Protein AF-A0A3B8PLR7-F1 (afdb_monomer_lite)

Foldseek 3Di:
DDDDDCVVVVVVVQVVLLVVQPPDPDCCNPPSVNSCVVVVD

pLDDT: mean 90.94, std 6.54, range [61.38, 96.81]

Secondary structure (DSSP, 8-state):
------HHHHHHHHHHHHHHTTT--GGGGT-HHHHHHHH--

Structure (mmCIF, N/CA/C/O backbone):
data_AF-A0A3B8PLR7-F1
#
_entry.id   AF-A0A3B8PLR7-F1
#
loop_
_atom_site.group_PDB
_atom_site.id
_atom_site.type_symbol
_atom_site.label_atom_id
_atom_site.label_alt_id
_atom_site.label_comp_id
_atom_site.label_asym_id
_atom_site.label_entity_id
_atom_site.label_seq_id
_atom_site.pdbx_PDB_ins_code
_atom_site.Cartn_x
_atom_site.Cartn_y
_atom_site.Cartn_z
_atom_site.occupancy
_atom_site.B_iso_or_equiv
_atom_site.auth_seq_id
_atom_site.auth_comp_id
_atom_site.auth_asym_id
_atom_site.auth_atom_id
_atom_site.pdbx_PDB_model_num
ATOM 1 N N . MET A 1 1 ? 23.252 -18.140 -15.343 1.00 71.75 1 MET A N 1
ATOM 2 C CA . MET A 1 1 ? 21.889 -17.601 -15.107 1.00 71.75 1 MET A CA 1
ATOM 3 C C . MET A 1 1 ? 22.005 -16.170 -14.564 1.00 71.75 1 MET A C 1
ATOM 5 O O . MET A 1 1 ? 22.756 -15.990 -13.611 1.00 71.75 1 MET A O 1
ATOM 9 N N . PRO A 1 2 ? 21.364 -15.143 -15.154 1.00 85.19 2 PRO A N 1
ATOM 10 C CA . PRO A 1 2 ? 21.552 -13.748 -14.732 1.00 85.19 2 PRO A CA 1
ATOM 11 C C . PRO A 1 2 ? 20.794 -13.402 -13.435 1.00 85.19 2 PRO A C 1
ATOM 13 O O . PRO A 1 2 ? 19.672 -13.855 -13.206 1.00 85.19 2 PRO A O 1
ATOM 16 N N . ARG A 1 3 ? 21.381 -12.553 -12.578 1.00 91.25 3 ARG A N 1
ATOM 17 C CA . ARG A 1 3 ? 20.761 -12.083 -11.323 1.00 91.25 3 ARG A CA 1
ATOM 18 C C . ARG A 1 3 ? 19.722 -10.991 -11.604 1.00 91.25 3 ARG A C 1
ATOM 20 O O . ARG A 1 3 ? 20.065 -9.822 -11.748 1.00 91.25 3 ARG A O 1
ATOM 27 N N . VAL A 1 4 ? 18.438 -11.348 -11.614 1.00 88.62 4 VAL A N 1
ATOM 28 C CA . VAL A 1 4 ? 17.336 -10.399 -11.873 1.00 88.62 4 VAL A CA 1
ATOM 29 C C . VAL A 1 4 ? 16.764 -9.818 -10.572 1.00 88.62 4 VAL A C 1
ATOM 31 O O . VAL A 1 4 ? 16.440 -10.544 -9.630 1.00 88.62 4 VAL A O 1
ATOM 34 N N . ARG A 1 5 ? 16.578 -8.491 -10.510 1.00 91.62 5 ARG A N 1
ATOM 35 C CA . ARG A 1 5 ? 15.949 -7.799 -9.366 1.00 91.62 5 ARG A CA 1
ATOM 36 C C . ARG A 1 5 ? 14.448 -7.583 -9.608 1.00 91.62 5 ARG A C 1
ATOM 38 O O . ARG A 1 5 ? 14.055 -6.896 -10.540 1.00 91.62 5 ARG A O 1
ATOM 45 N N . LYS A 1 6 ? 13.586 -8.072 -8.707 1.00 93.69 6 LYS A N 1
ATOM 46 C CA . LYS A 1 6 ? 12.109 -7.937 -8.792 1.00 93.69 6 LYS A CA 1
ATOM 47 C C . LYS A 1 6 ? 11.541 -6.686 -8.089 1.00 93.69 6 LYS A C 1
ATOM 49 O O . LYS A 1 6 ? 10.428 -6.717 -7.566 1.00 93.69 6 LYS A O 1
ATOM 54 N N . GLY A 1 7 ? 12.300 -5.589 -8.019 1.00 95.56 7 GLY A N 1
ATOM 55 C CA . GLY A 1 7 ? 11.960 -4.416 -7.193 1.00 95.56 7 GLY A CA 1
ATOM 56 C C . GLY A 1 7 ? 10.605 -3.782 -7.535 1.00 95.56 7 GLY A C 1
ATOM 57 O O . GLY A 1 7 ? 9.763 -3.598 -6.653 1.00 95.56 7 GLY A O 1
ATOM 58 N N . SER A 1 8 ? 10.364 -3.524 -8.825 1.00 95.88 8 SER A N 1
ATOM 59 C CA . SER A 1 8 ? 9.112 -2.925 -9.314 1.00 95.88 8 SER A CA 1
ATOM 60 C C . SER A 1 8 ? 7.895 -3.804 -9.007 1.00 95.88 8 SER A C 1
ATOM 62 O O . SER A 1 8 ? 6.944 -3.352 -8.364 1.00 95.88 8 SER A O 1
ATOM 64 N N . ALA A 1 9 ? 7.954 -5.092 -9.363 1.00 96.19 9 ALA A N 1
ATOM 65 C CA . ALA A 1 9 ? 6.883 -6.049 -9.086 1.00 96.19 9 ALA A CA 1
ATOM 66 C C . ALA A 1 9 ? 6.579 -6.154 -7.580 1.00 96.19 9 ALA A C 1
ATOM 68 O O . ALA A 1 9 ? 5.419 -6.107 -7.169 1.00 96.19 9 ALA A O 1
ATOM 69 N N . ARG A 1 10 ? 7.623 -6.190 -6.738 1.00 95.56 10 ARG A N 1
ATOM 70 C CA . ARG A 1 10 ? 7.486 -6.231 -5.275 1.00 95.56 10 ARG A CA 1
ATOM 71 C C . ARG A 1 10 ? 6.768 -4.995 -4.725 1.00 95.56 10 ARG A C 1
ATOM 73 O O . ARG A 1 10 ? 5.912 -5.134 -3.853 1.00 95.56 10 ARG A O 1
ATOM 80 N N . ARG A 1 11 ? 7.090 -3.792 -5.217 1.00 96.19 11 ARG A N 1
ATOM 81 C CA . ARG A 1 11 ? 6.427 -2.545 -4.789 1.00 96.19 11 ARG A CA 1
ATOM 82 C C . ARG A 1 11 ? 4.957 -2.523 -5.207 1.00 96.19 11 ARG A C 1
ATOM 84 O O . ARG A 1 11 ? 4.109 -2.172 -4.388 1.00 96.19 11 ARG A O 1
ATOM 91 N N . LYS A 1 12 ? 4.649 -2.933 -6.445 1.00 96.81 12 LYS A N 1
ATOM 92 C CA . LYS A 1 12 ? 3.269 -3.005 -6.957 1.00 96.81 12 LYS A CA 1
ATOM 93 C C . LYS A 1 12 ? 2.406 -3.951 -6.115 1.00 96.81 12 LYS A C 1
ATOM 95 O O . LYS A 1 12 ? 1.316 -3.558 -5.713 1.00 96.81 12 LYS A O 1
ATOM 100 N N . ALA A 1 13 ? 2.921 -5.135 -5.778 1.00 94.50 13 ALA A N 1
ATOM 101 C CA . ALA A 1 13 ? 2.219 -6.099 -4.929 1.00 94.50 13 ALA A CA 1
ATOM 102 C C . ALA A 1 13 ? 1.903 -5.531 -3.534 1.00 94.50 13 ALA A C 1
ATOM 104 O O . ALA A 1 13 ? 0.762 -5.586 -3.088 1.00 94.50 13 ALA A O 1
ATOM 105 N N . LYS A 1 14 ? 2.883 -4.898 -2.870 1.00 94.44 14 LYS A N 1
ATOM 106 C CA . LYS A 1 14 ? 2.658 -4.265 -1.557 1.00 94.44 14 LYS A CA 1
ATOM 107 C C . LYS A 1 14 ? 1.614 -3.148 -1.627 1.00 94.44 14 LYS A C 1
ATOM 109 O O . LYS A 1 14 ? 0.776 -3.051 -0.742 1.00 94.44 14 LYS A O 1
ATOM 114 N N . LYS A 1 15 ? 1.635 -2.323 -2.681 1.00 95.50 15 LYS A N 1
ATOM 115 C CA . LYS A 1 15 ? 0.666 -1.229 -2.848 1.00 95.50 15 LYS A CA 1
ATOM 116 C C . LYS A 1 15 ? -0.778 -1.741 -2.943 1.00 95.50 15 LYS A C 1
ATOM 118 O O . LYS A 1 15 ? -1.662 -1.080 -2.414 1.00 95.50 15 LYS A O 1
ATOM 123 N N . ARG A 1 16 ? -1.009 -2.893 -3.589 1.00 94.94 16 ARG A N 1
ATOM 124 C CA . ARG A 1 16 ? -2.339 -3.530 -3.668 1.00 94.94 16 ARG A CA 1
ATOM 125 C C . ARG A 1 16 ? -2.833 -3.957 -2.283 1.00 94.94 16 ARG A C 1
ATOM 127 O O . ARG A 1 16 ? -3.879 -3.484 -1.863 1.00 94.94 16 ARG A O 1
ATOM 134 N N . LEU A 1 17 ? -1.996 -4.673 -1.530 1.00 92.06 17 LEU A N 1
ATOM 135 C CA . LEU A 1 17 ? -2.303 -5.094 -0.155 1.00 92.06 17 LEU A CA 1
ATOM 136 C C . LEU A 1 17 ? -2.650 -3.915 0.770 1.00 92.06 17 LEU A C 1
ATOM 138 O O . LEU A 1 17 ? -3.628 -3.957 1.505 1.00 92.06 17 LEU A O 1
ATOM 142 N N . PHE A 1 18 ? -1.874 -2.826 0.722 1.00 94.12 18 PHE A N 1
ATOM 143 C CA . PHE A 1 18 ? -2.169 -1.636 1.532 1.00 94.12 18 PHE A CA 1
ATOM 144 C C . PHE A 1 18 ? -3.415 -0.872 1.063 1.00 94.12 18 PHE A C 1
ATOM 146 O O . PHE A 1 18 ? -4.010 -0.143 1.852 1.00 94.12 18 PHE A O 1
ATOM 153 N N . ARG A 1 19 ? -3.806 -1.009 -0.210 1.00 94.56 19 ARG A N 1
ATOM 154 C CA . ARG A 1 19 ? -5.043 -0.418 -0.733 1.00 94.56 19 ARG A CA 1
ATOM 155 C C . ARG A 1 19 ? -6.266 -1.193 -0.248 1.00 94.56 19 ARG A C 1
ATOM 157 O 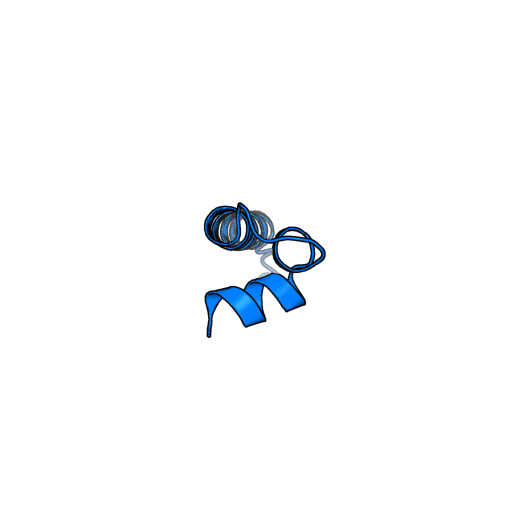O . ARG A 1 19 ? -7.247 -0.556 0.109 1.00 94.56 19 ARG A O 1
ATOM 164 N N . GLU A 1 20 ? -6.185 -2.519 -0.220 1.00 91.25 20 GLU A N 1
ATOM 165 C CA . GLU A 1 20 ? -7.233 -3.402 0.312 1.00 91.25 20 GLU A CA 1
ATOM 166 C C . GLU A 1 20 ? -7.428 -3.193 1.819 1.00 91.25 20 GLU A C 1
ATOM 168 O O . GLU A 1 20 ? -8.550 -3.074 2.288 1.00 91.25 20 GLU A O 1
ATOM 173 N N . ALA A 1 21 ? -6.340 -3.025 2.574 1.00 93.00 21 ALA A N 1
ATOM 174 C CA . ALA A 1 21 ? -6.384 -2.792 4.019 1.00 93.00 21 ALA A CA 1
ATOM 175 C C . ALA A 1 21 ? -6.658 -1.327 4.436 1.00 93.00 21 ALA A C 1
ATOM 177 O O . ALA A 1 21 ? -6.409 -0.939 5.584 1.00 93.00 21 ALA A O 1
ATOM 178 N N . ARG A 1 22 ? -7.115 -0.469 3.514 1.00 90.88 22 ARG A N 1
ATOM 179 C CA . ARG A 1 22 ? -7.369 0.951 3.795 1.00 90.88 22 ARG A CA 1
ATOM 180 C C . ARG A 1 22 ? -8.582 1.104 4.716 1.00 90.88 22 ARG A C 1
ATOM 182 O O . ARG A 1 22 ? -9.604 0.473 4.504 1.00 90.88 22 ARG A O 1
ATOM 189 N N . GLY A 1 23 ? -8.473 1.976 5.719 1.00 91.38 23 GLY A N 1
ATOM 190 C CA . GLY A 1 23 ? -9.521 2.182 6.731 1.00 91.38 23 GLY A CA 1
ATOM 191 C C . GLY A 1 23 ? -9.312 1.370 8.012 1.00 91.38 23 GLY A C 1
ATOM 192 O O . GLY A 1 23 ? -9.907 1.682 9.041 1.00 91.38 23 GLY A O 1
ATOM 193 N N . ASN A 1 24 ? -8.391 0.403 8.004 1.00 92.31 24 ASN A N 1
ATOM 194 C CA . ASN A 1 24 ? -8.028 -0.338 9.205 1.00 92.31 24 ASN A CA 1
ATOM 195 C C . ASN A 1 24 ? -7.282 0.550 10.216 1.00 92.31 24 ASN A C 1
ATOM 197 O O . ASN A 1 24 ? -6.326 1.250 9.866 1.00 92.31 24 ASN A O 1
ATOM 201 N N . ARG A 1 25 ? -7.678 0.491 11.496 1.00 91.31 25 ARG A N 1
ATOM 202 C CA . ARG A 1 25 ? -6.995 1.228 12.573 1.00 91.31 25 ARG A CA 1
ATOM 203 C C . ARG A 1 25 ? -5.629 0.623 12.914 1.00 91.31 25 ARG A C 1
ATOM 2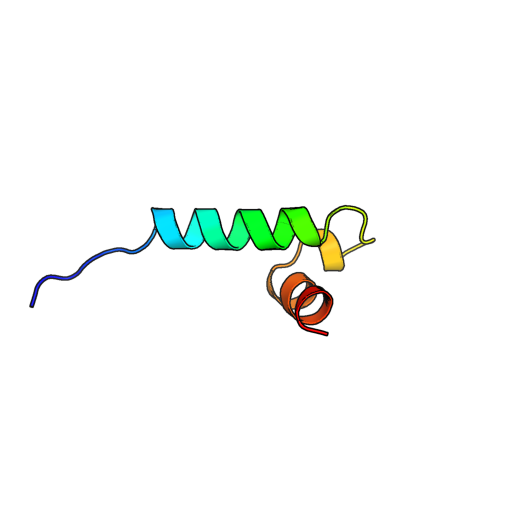05 O O . ARG A 1 25 ? -5.441 -0.594 12.932 1.00 91.31 25 ARG A O 1
ATOM 212 N N . GLY A 1 26 ? -4.684 1.499 13.258 1.00 89.19 26 GLY A N 1
ATOM 213 C CA . GLY A 1 26 ? -3.370 1.119 13.780 1.00 89.19 26 GLY A CA 1
ATOM 214 C C . GLY A 1 26 ? -2.494 0.366 12.770 1.00 89.19 26 GLY A C 1
ATOM 215 O O . GLY A 1 26 ? -2.442 0.700 11.585 1.00 89.19 26 GLY A O 1
ATOM 216 N N . GLY A 1 27 ? -1.775 -0.655 13.244 1.00 90.00 27 GLY A N 1
ATOM 217 C CA . GLY A 1 27 ? -0.814 -1.418 12.436 1.00 90.00 27 GLY A CA 1
ATOM 218 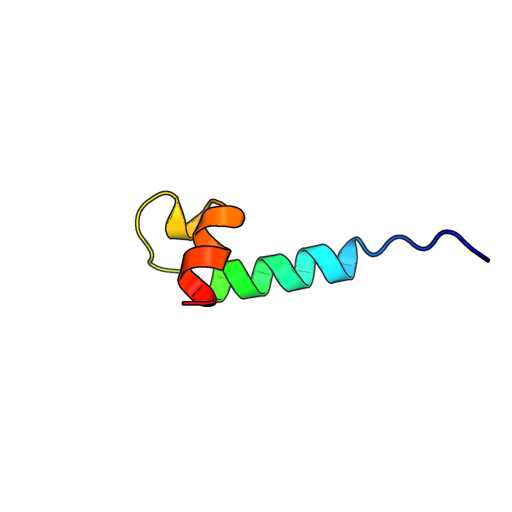C C . GLY A 1 27 ? -1.428 -2.154 11.239 1.00 90.00 27 GLY A C 1
ATOM 219 O O . GLY A 1 2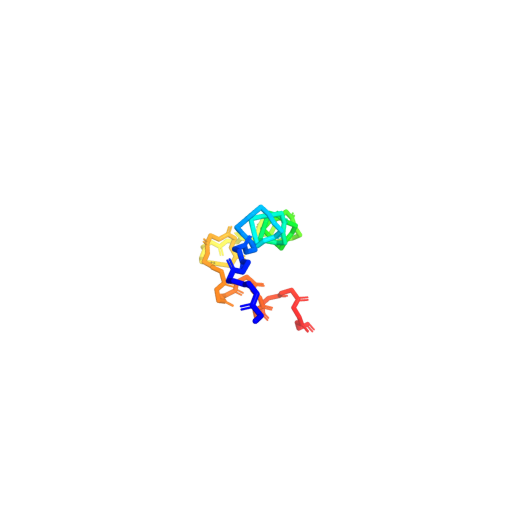7 ? -0.735 -2.387 10.251 1.00 90.00 27 GLY A O 1
ATOM 220 N N . ARG A 1 28 ? -2.735 -2.439 11.266 1.00 91.56 28 ARG A N 1
ATOM 221 C CA . ARG A 1 28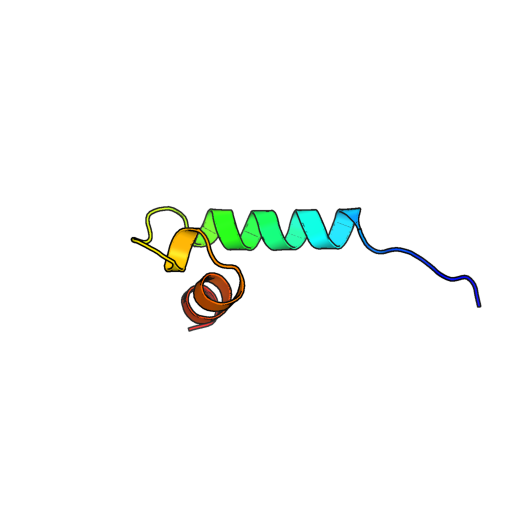 ? -3.465 -3.171 10.214 1.00 91.56 28 ARG A CA 1
ATOM 222 C C . ARG A 1 28 ? -3.634 -2.409 8.896 1.00 91.56 28 ARG A C 1
ATOM 224 O O . ARG A 1 28 ? -4.094 -3.006 7.935 1.00 91.56 28 ARG A O 1
ATOM 231 N N . GLY A 1 29 ? -3.267 -1.127 8.840 1.00 91.44 29 GLY A N 1
ATOM 232 C CA . GLY A 1 29 ? -3.208 -0.334 7.601 1.00 91.44 29 GLY A CA 1
ATOM 233 C C . GLY A 1 29 ? -1.802 0.169 7.242 1.00 91.44 29 GLY A C 1
ATOM 234 O O . GLY A 1 29 ? -1.625 0.806 6.207 1.00 91.44 29 GLY A O 1
ATOM 235 N N . LYS A 1 30 ? -0.795 -0.085 8.093 1.00 90.44 30 LYS A N 1
ATOM 236 C CA . LYS A 1 30 ? 0.557 0.506 7.982 1.00 90.44 30 LYS A CA 1
ATOM 237 C C . LYS A 1 30 ? 1.687 -0.527 7.988 1.00 90.44 30 LYS A C 1
ATOM 239 O O . LYS A 1 30 ? 2.717 -0.310 7.355 1.00 90.44 30 LYS A O 1
ATOM 244 N N . LEU A 1 31 ? 1.506 -1.660 8.664 1.00 94.69 31 LEU A N 1
ATOM 245 C CA . LEU A 1 31 ? 2.525 -2.695 8.821 1.00 94.69 31 LEU A CA 1
ATOM 246 C C . LEU A 1 31 ? 2.252 -3.853 7.870 1.00 94.69 31 LEU A C 1
ATOM 248 O O . LEU A 1 31 ? 1.192 -4.467 7.911 1.00 94.69 31 LEU A O 1
ATOM 252 N N . LEU A 1 32 ? 3.233 -4.191 7.031 1.00 91.50 32 LEU A N 1
ATOM 253 C CA . LEU A 1 32 ? 3.062 -5.210 5.992 1.00 91.50 32 LEU A CA 1
ATOM 254 C C . LEU A 1 32 ? 2.653 -6.578 6.555 1.00 91.50 32 LEU A C 1
ATOM 256 O O . LEU A 1 32 ? 1.849 -7.268 5.936 1.00 91.50 32 LEU A O 1
ATOM 260 N N . ARG A 1 33 ? 3.232 -6.982 7.692 1.00 93.81 33 ARG A N 1
ATOM 261 C CA . ARG A 1 33 ? 2.944 -8.281 8.315 1.00 93.81 33 ARG A CA 1
ATOM 262 C C . ARG A 1 33 ? 1.494 -8.343 8.783 1.00 93.81 33 ARG A C 1
ATOM 264 O O . ARG A 1 33 ? 0.749 -9.208 8.344 1.00 93.81 33 ARG A O 1
ATOM 271 N N . THR A 1 34 ? 1.079 -7.334 9.537 1.00 93.62 34 THR A N 1
ATOM 272 C CA . THR A 1 34 ? -0.279 -7.227 10.066 1.00 93.62 34 THR A CA 1
ATOM 273 C C . THR A 1 34 ? -1.323 -7.029 8.962 1.00 93.62 34 THR A C 1
ATOM 275 O O . THR A 1 34 ? -2.403 -7.601 9.031 1.00 93.62 34 THR A O 1
ATOM 278 N N . VAL A 1 35 ? -1.010 -6.263 7.910 1.00 94.50 35 VAL A N 1
ATOM 279 C CA . VAL A 1 35 ? -1.879 -6.110 6.729 1.00 94.50 35 VAL A CA 1
ATOM 280 C C . VAL A 1 35 ? -2.121 -7.456 6.054 1.00 94.50 35 VAL A C 1
ATOM 282 O O . VAL A 1 35 ? -3.260 -7.781 5.751 1.00 94.50 35 VAL A O 1
ATOM 285 N N . LYS A 1 36 ? -1.076 -8.268 5.856 1.00 92.50 36 LYS A N 1
ATOM 286 C CA . LYS A 1 36 ? -1.225 -9.602 5.258 1.00 92.50 36 LYS A CA 1
ATOM 287 C C . LYS A 1 36 ? -2.089 -10.523 6.111 1.00 92.50 36 LYS A C 1
ATOM 289 O O . LYS A 1 36 ? -2.972 -11.170 5.572 1.00 92.50 36 LYS A O 1
ATOM 294 N N . GLU A 1 37 ? -1.857 -10.540 7.419 1.00 91.88 37 GLU A N 1
ATOM 295 C CA . GLU A 1 37 ? -2.682 -11.298 8.369 1.00 91.88 37 GLU A CA 1
ATOM 296 C C . GLU A 1 37 ? -4.143 -10.826 8.377 1.00 91.88 37 GLU A C 1
ATOM 298 O O . GLU A 1 37 ? -5.028 -11.607 8.691 1.00 91.88 37 GLU A O 1
ATOM 303 N N . THR A 1 38 ? -4.404 -9.563 8.025 1.00 88.94 38 THR A N 1
ATOM 304 C CA . THR A 1 38 ? -5.764 -9.006 7.957 1.00 88.94 38 THR A CA 1
ATOM 305 C C . THR A 1 38 ? -6.453 -9.293 6.620 1.00 88.94 38 THR A C 1
ATOM 307 O O . THR A 1 38 ? -7.658 -9.477 6.610 1.00 88.94 38 THR A O 1
ATOM 310 N N . VAL A 1 39 ? -5.717 -9.303 5.501 1.00 85.00 39 VAL A N 1
ATOM 311 C CA . VAL A 1 39 ? -6.271 -9.486 4.140 1.00 85.00 39 VAL A CA 1
ATOM 312 C C . VAL A 1 39 ? -6.434 -10.962 3.760 1.00 85.00 39 VAL A C 1
ATOM 314 O O . VAL A 1 39 ? -7.306 -11.293 2.969 1.00 85.00 39 VAL A O 1
ATOM 317 N N . VAL A 1 40 ? -5.572 -11.846 4.271 1.00 79.69 40 VAL A N 1
ATOM 318 C CA . VAL A 1 40 ? -5.597 -13.290 3.955 1.00 79.69 40 VAL A CA 1
ATOM 319 C C . VAL A 1 40 ? -6.590 -14.060 4.838 1.00 79.69 40 VAL A C 1
ATOM 321 O O . VAL A 1 40 ? -6.891 -15.213 4.545 1.00 79.69 40 VAL A O 1
ATOM 324 N N . ARG A 1 41 ? -7.070 -13.440 5.919 1.00 61.38 41 ARG A N 1
ATOM 325 C CA . ARG A 1 41 ? -8.034 -14.026 6.852 1.00 61.38 41 ARG A CA 1
ATOM 326 C C . ARG A 1 41 ? -9.457 -13.784 6.377 1.00 61.38 41 ARG A C 1
ATOM 328 O O . ARG A 1 41 ? -10.267 -14.71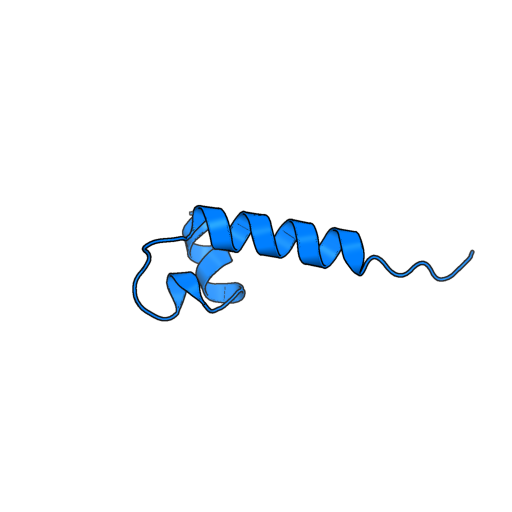2 6.563 1.00 61.38 41 ARG A O 1
#

Radius of gyration: 12.67 Å; chains: 1; bounding box: 31×20×29 Å

Sequence (41 aa):
MPRVRKGSARRKAKKRLFREARGNRGGRGKLLRTVKETVVR